Protein AF-A0A1I3SV30-F1 (afdb_monomer)

Solvent-accessible surface area (backbone atoms only — not comparable to full-atom values): 7500 Å² total; per-residue (Å²): 135,82,82,76,77,80,73,84,55,70,68,60,53,51,55,51,51,51,56,52,50,52,54,52,49,54,51,48,54,51,51,46,52,51,47,51,54,50,48,54,54,44,52,51,51,40,51,52,34,49,52,52,43,52,62,73,60,52,94,59,95,64,64,84,89,70,65,55,72,70,59,52,54,53,39,55,49,33,52,51,53,39,54,53,44,52,56,49,45,54,53,47,52,54,51,46,52,53,51,50,52,51,48,53,52,57,53,50,53,52,56,53,56,58,56,60,64,63,72,75,70,72,81,81,78,75,87,132

Secondary structure (DSSP, 8-state):
------PPPHHHHHHHHHHHHHHHHHHHHHHHHHHHHHHHHHHHHHHHHHHHHHHHH-S----GGG--HHHHHHHHHHHHHHHHHHHHHHHHHHHHHHHHHHHHHHHHHHHHHHHHHHHT--------

Sequence (128 aa):
MAMIGRFRSARRDNETDTARIDAVTLELRKALRSIEMECAGLSKRVQEASSRAACLMGNEDGIYSEREPADEALLVEAEREMMQAYRRLAALTAQQTIFARVLDTMTADLALAAQDGQSQGTPTSTGR

Structure (mmCIF, N/CA/C/O backbone):
data_AF-A0A1I3SV30-F1
#
_entry.id   AF-A0A1I3SV30-F1
#
loop_
_atom_site.group_PDB
_atom_site.id
_atom_site.type_symbol
_atom_site.label_atom_id
_atom_site.label_alt_id
_atom_site.label_comp_id
_atom_site.label_asym_id
_atom_site.label_entity_id
_atom_site.label_seq_id
_atom_site.pdbx_PDB_ins_code
_atom_site.Cartn_x
_atom_site.Cartn_y
_atom_site.Cartn_z
_atom_site.occupancy
_atom_site.B_iso_or_equiv
_atom_site.auth_seq_id
_atom_site.auth_comp_id
_atom_site.auth_asym_id
_atom_site.auth_atom_id
_atom_site.pdbx_PDB_model_num
ATOM 1 N N . MET A 1 1 ? -49.733 -4.703 34.026 1.00 42.97 1 MET A N 1
ATOM 2 C CA . MET A 1 1 ? -48.443 -5.330 34.384 1.00 42.97 1 MET A CA 1
ATOM 3 C C . MET A 1 1 ? -47.420 -4.881 33.347 1.00 42.97 1 MET A C 1
ATOM 5 O O . MET A 1 1 ? -47.363 -5.453 32.269 1.00 42.97 1 MET A O 1
ATOM 9 N N . ALA A 1 2 ? -46.738 -3.760 33.593 1.00 48.47 2 ALA A N 1
ATOM 10 C CA . ALA A 1 2 ? -45.807 -3.187 32.622 1.00 48.47 2 ALA A CA 1
ATOM 11 C C . ALA A 1 2 ? -44.494 -3.983 32.655 1.00 48.47 2 ALA A C 1
ATOM 13 O O . ALA A 1 2 ? -43.833 -4.032 33.692 1.00 48.47 2 ALA A O 1
ATOM 14 N N . MET A 1 3 ? -44.130 -4.627 31.542 1.00 53.94 3 MET A N 1
ATOM 15 C CA . MET A 1 3 ? -42.773 -5.141 31.363 1.00 53.94 3 MET A CA 1
ATOM 16 C C . MET A 1 3 ? -41.829 -3.943 31.321 1.00 53.94 3 MET A C 1
ATOM 18 O O . MET A 1 3 ? -41.727 -3.250 30.312 1.00 53.94 3 MET A O 1
ATOM 22 N N . ILE A 1 4 ? -41.139 -3.696 32.430 1.00 59.41 4 ILE A N 1
ATOM 23 C CA . ILE A 1 4 ? -39.967 -2.830 32.438 1.00 59.41 4 ILE A CA 1
ATOM 24 C C . ILE A 1 4 ? -38.902 -3.581 31.638 1.00 59.41 4 ILE A C 1
ATOM 26 O O . ILE A 1 4 ? -38.366 -4.594 32.096 1.00 59.41 4 ILE A O 1
ATOM 30 N N . GLY A 1 5 ? -38.650 -3.133 30.408 1.00 58.16 5 GLY A N 1
ATOM 31 C CA . GLY A 1 5 ? -37.546 -3.636 29.605 1.00 58.16 5 GLY A CA 1
ATOM 32 C C . GLY A 1 5 ? -36.248 -3.446 30.383 1.00 58.16 5 GLY A C 1
ATOM 33 O O . GLY A 1 5 ? -35.895 -2.328 30.751 1.00 58.16 5 GLY A O 1
ATOM 34 N N . ARG A 1 6 ? -35.547 -4.541 30.687 1.00 71.06 6 ARG A N 1
ATOM 35 C CA . ARG A 1 6 ? -34.201 -4.464 31.257 1.00 71.06 6 ARG A CA 1
ATOM 36 C C . ARG A 1 6 ? -33.270 -3.940 30.170 1.00 71.06 6 ARG A C 1
ATOM 38 O O . ARG A 1 6 ? -32.956 -4.668 29.231 1.00 71.06 6 ARG A O 1
ATOM 45 N N . PHE A 1 7 ? -32.855 -2.685 30.295 1.00 71.06 7 PHE A N 1
ATOM 46 C CA . PHE A 1 7 ? -31.800 -2.120 29.461 1.00 71.06 7 PHE A CA 1
ATOM 47 C C . PHE A 1 7 ? -30.492 -2.897 29.672 1.00 71.06 7 PHE A C 1
ATOM 49 O O . PHE A 1 7 ? -30.255 -3.470 30.743 1.00 71.06 7 PHE A O 1
ATOM 56 N N . ARG A 1 8 ? -29.662 -2.973 28.624 1.00 68.62 8 ARG A N 1
ATOM 57 C CA . ARG A 1 8 ? -28.349 -3.625 28.704 1.00 68.62 8 ARG A CA 1
ATOM 58 C C . ARG A 1 8 ? -27.454 -2.867 29.689 1.00 68.62 8 ARG A C 1
ATOM 60 O O . ARG A 1 8 ? -27.620 -1.676 29.925 1.00 68.62 8 ARG A O 1
ATOM 67 N N . SER A 1 9 ? -26.538 -3.598 30.321 1.00 80.75 9 SER A N 1
ATOM 68 C CA . SER A 1 9 ? -25.541 -3.020 31.223 1.00 80.75 9 SER A CA 1
ATOM 69 C C . SER A 1 9 ? -24.443 -2.343 30.405 1.00 80.75 9 SER A C 1
ATOM 71 O O . SER A 1 9 ? -23.880 -3.018 29.544 1.00 80.75 9 SER A O 1
ATOM 73 N N . ALA A 1 10 ? -24.048 -1.119 30.765 1.00 79.94 10 ALA A N 1
ATOM 74 C CA . ALA A 1 10 ? -22.977 -0.364 30.099 1.00 79.94 10 ALA A CA 1
ATOM 75 C C . ALA A 1 10 ? -21.686 -1.177 29.879 1.00 79.94 10 ALA A C 1
ATOM 77 O O . ALA A 1 10 ? -21.064 -1.102 28.828 1.00 79.94 10 ALA A O 1
ATOM 78 N N . ARG A 1 11 ? -21.329 -2.056 30.827 1.00 80.12 11 ARG A N 1
ATOM 79 C CA . ARG A 1 11 ? -20.196 -2.983 30.685 1.00 80.12 11 ARG A CA 1
ATOM 80 C C . ARG A 1 11 ? -20.291 -3.886 29.446 1.00 80.12 11 ARG A C 1
ATOM 82 O O . ARG A 1 11 ? -19.298 -4.074 28.761 1.00 80.12 11 ARG A O 1
ATOM 89 N N . ARG A 1 12 ? -21.467 -4.458 29.172 1.00 81.75 12 ARG A N 1
ATOM 90 C CA . ARG A 1 12 ? -21.668 -5.358 28.022 1.00 81.75 12 ARG A CA 1
ATOM 91 C C . ARG A 1 12 ? -21.691 -4.603 26.701 1.00 81.75 12 ARG A C 1
ATOM 93 O O . ARG A 1 12 ? -21.291 -5.170 25.688 1.00 81.75 12 ARG A O 1
ATOM 100 N N . ASP A 1 13 ? -22.156 -3.360 26.720 1.00 83.25 13 ASP A N 1
ATOM 101 C CA . ASP A 1 13 ? -22.105 -2.496 25.544 1.00 83.25 13 ASP A CA 1
ATOM 102 C C . ASP A 1 13 ? -20.639 -2.166 25.221 1.00 83.25 13 ASP A C 1
ATOM 104 O O . ASP A 1 13 ? -20.190 -2.474 24.121 1.00 83.25 13 ASP A O 1
ATOM 108 N N . ASN A 1 14 ? -19.846 -1.763 26.223 1.00 82.56 14 ASN A N 1
ATOM 109 C CA . ASN A 1 14 ? -18.401 -1.552 26.073 1.00 82.56 14 ASN A CA 1
ATOM 110 C C . ASN A 1 14 ? -17.657 -2.811 25.595 1.00 82.56 14 ASN A C 1
ATOM 112 O O . ASN A 1 14 ? -16.862 -2.736 24.667 1.00 82.56 14 ASN A O 1
ATOM 116 N N . GLU A 1 15 ? -17.920 -3.984 26.186 1.00 84.56 15 GLU A N 1
ATOM 117 C CA . GLU A 1 15 ? -17.311 -5.252 25.747 1.00 84.56 15 GLU A CA 1
ATOM 118 C C . GLU A 1 15 ? -17.644 -5.567 24.276 1.00 84.56 15 GLU A C 1
ATOM 120 O O . GLU A 1 15 ? -16.785 -6.030 23.524 1.00 84.56 15 GLU A O 1
ATOM 125 N N . THR A 1 16 ? -18.879 -5.290 23.847 1.00 88.44 16 THR A N 1
ATOM 126 C CA . THR A 1 16 ? -19.311 -5.512 22.460 1.00 88.44 16 THR A CA 1
ATOM 127 C C . THR A 1 16 ? -18.648 -4.524 21.501 1.00 88.44 16 THR A C 1
ATOM 129 O O . THR A 1 16 ? -18.237 -4.916 20.407 1.00 88.44 16 THR A O 1
ATOM 132 N N . ASP A 1 17 ? -18.537 -3.257 21.890 1.00 86.88 17 ASP A N 1
ATOM 133 C CA . ASP A 1 17 ? -17.953 -2.213 21.051 1.00 86.88 17 ASP A CA 1
ATOM 134 C C . ASP A 1 17 ? -16.439 -2.387 20.904 1.00 86.88 17 ASP A C 1
ATOM 136 O O . ASP A 1 17 ? -15.935 -2.332 19.780 1.00 86.88 17 ASP A O 1
ATOM 140 N N . THR A 1 18 ? -15.735 -2.754 21.979 1.00 86.88 18 THR A N 1
ATOM 141 C CA . THR A 1 18 ? -14.320 -3.150 21.909 1.00 86.88 18 THR A CA 1
ATOM 142 C C . THR A 1 18 ? -14.125 -4.322 20.949 1.00 86.88 18 THR A C 1
ATOM 144 O O . THR A 1 18 ? -13.305 -4.234 20.038 1.00 86.88 18 THR A O 1
ATOM 147 N N . ALA A 1 19 ? -14.928 -5.387 21.067 1.00 90.44 19 ALA A N 1
ATOM 148 C CA . ALA A 1 19 ? -14.804 -6.554 20.191 1.00 90.44 19 ALA A CA 1
ATOM 149 C C . ALA A 1 19 ? -15.011 -6.213 18.701 1.00 90.44 19 ALA A C 1
ATOM 151 O O . ALA A 1 19 ? -14.353 -6.782 17.828 1.00 90.44 19 ALA A O 1
ATOM 152 N N . ARG A 1 20 ? -15.913 -5.271 18.393 1.00 90.69 20 ARG A N 1
ATOM 153 C CA . ARG A 1 20 ? -16.138 -4.790 17.020 1.00 90.69 20 ARG A CA 1
ATOM 154 C C . ARG A 1 20 ? -14.954 -3.982 16.503 1.00 90.69 20 ARG A C 1
ATOM 156 O O . ARG A 1 20 ? -14.519 -4.213 15.375 1.00 90.69 20 ARG A O 1
ATOM 163 N N . ILE A 1 21 ? -14.439 -3.053 17.307 1.00 91.12 21 ILE A N 1
ATOM 164 C CA . ILE A 1 21 ? -13.305 -2.213 16.910 1.00 91.12 21 ILE A CA 1
ATOM 165 C C . ILE A 1 21 ? -12.047 -3.068 16.727 1.00 91.12 21 ILE A C 1
ATOM 167 O O . ILE A 1 21 ? -11.340 -2.890 15.734 1.00 91.12 21 ILE A O 1
ATOM 171 N N . ASP A 1 22 ? -11.804 -4.043 17.602 1.00 90.88 22 ASP 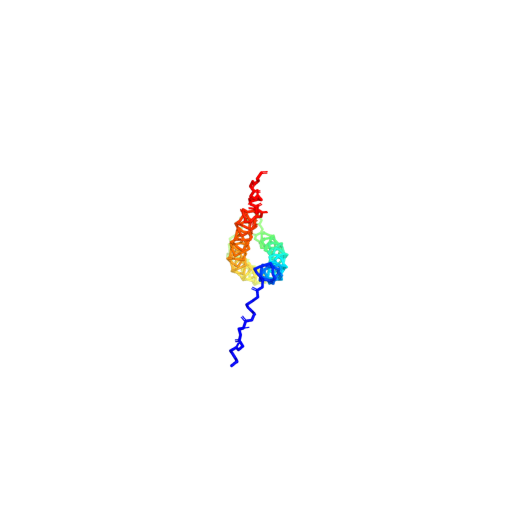A N 1
ATOM 172 C CA . ASP A 1 22 ? -10.670 -4.965 17.495 1.00 90.88 22 ASP A CA 1
ATOM 173 C C . ASP A 1 22 ? -10.704 -5.768 16.190 1.00 90.88 22 ASP A C 1
ATOM 175 O O . ASP A 1 22 ? -9.682 -5.893 15.506 1.00 90.88 22 ASP A O 1
ATOM 179 N N . ALA A 1 23 ? -11.883 -6.266 15.802 1.00 94.38 23 ALA A N 1
ATOM 180 C CA . ALA A 1 23 ? -12.053 -7.005 14.555 1.00 94.38 23 ALA A CA 1
ATOM 181 C C . ALA A 1 23 ? -11.692 -6.150 13.327 1.00 94.38 23 ALA A C 1
ATOM 183 O O . ALA A 1 23 ? -10.946 -6.597 12.455 1.00 94.38 23 ALA A O 1
ATOM 184 N N . VAL A 1 24 ? -12.162 -4.900 13.276 1.00 95.19 24 VAL A N 1
ATOM 185 C CA . VAL A 1 24 ? -11.857 -3.979 12.168 1.00 95.19 24 VAL A CA 1
ATOM 186 C C . VAL A 1 24 ? -10.380 -3.571 12.173 1.00 95.19 24 VAL A C 1
ATOM 188 O O . VAL A 1 24 ? -9.727 -3.581 11.129 1.00 95.19 24 VAL A O 1
ATOM 191 N N . THR A 1 25 ? -9.826 -3.280 13.350 1.00 94.88 25 THR A N 1
ATOM 192 C CA . THR A 1 25 ? -8.411 -2.927 13.554 1.00 94.88 25 THR A CA 1
ATOM 193 C C . THR A 1 25 ? -7.488 -4.032 13.041 1.00 94.88 25 THR A C 1
ATOM 195 O O . THR A 1 25 ? -6.474 -3.758 12.390 1.00 94.88 25 THR A O 1
ATOM 198 N N . LEU A 1 26 ? -7.833 -5.297 13.297 1.00 95.56 26 LEU A N 1
ATOM 199 C CA . LEU A 1 26 ? -7.066 -6.444 12.820 1.00 95.56 26 LEU A CA 1
ATOM 200 C C . LEU A 1 26 ? -7.030 -6.515 11.287 1.00 95.56 26 LEU A C 1
ATOM 202 O O . LEU A 1 26 ? -5.953 -6.710 10.715 1.00 95.56 26 LEU A O 1
ATOM 206 N N . GLU A 1 27 ? -8.175 -6.347 10.627 1.00 97.62 27 GLU A N 1
ATOM 207 C CA . GLU A 1 27 ? -8.261 -6.390 9.163 1.00 97.62 27 GLU A CA 1
ATOM 208 C C . GLU A 1 27 ? -7.557 -5.196 8.507 1.00 97.62 27 GLU A C 1
ATOM 210 O O . GLU A 1 27 ? -6.808 -5.383 7.547 1.00 97.62 27 GLU A O 1
ATOM 215 N N . LEU A 1 28 ? -7.671 -3.992 9.078 1.00 97.19 28 LEU A N 1
ATOM 216 C CA . LEU A 1 28 ? -6.919 -2.819 8.616 1.00 97.19 28 LEU A CA 1
ATOM 217 C C . LEU A 1 28 ? -5.406 -3.045 8.694 1.00 97.19 28 LEU A C 1
ATOM 219 O O . LEU A 1 28 ? -4.684 -2.767 7.738 1.00 97.19 28 LEU A O 1
ATOM 223 N N . ARG A 1 29 ? -4.912 -3.620 9.797 1.00 97.06 29 ARG A N 1
ATOM 224 C CA . ARG A 1 29 ? -3.486 -3.957 9.944 1.00 97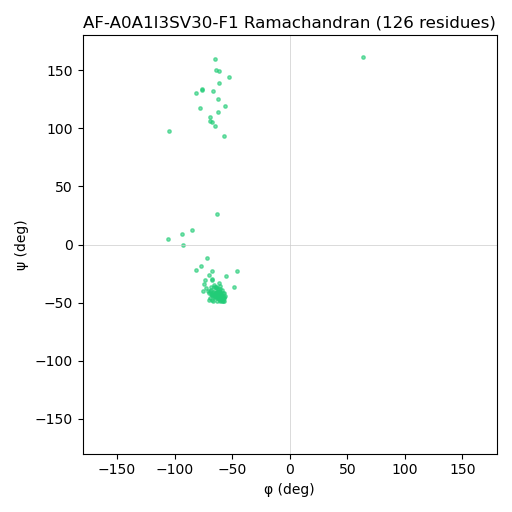.06 29 ARG A CA 1
ATOM 225 C C . ARG A 1 29 ? -3.027 -5.008 8.934 1.00 97.06 29 ARG A C 1
ATOM 227 O O . ARG A 1 29 ? -1.896 -4.936 8.456 1.00 97.06 29 ARG A O 1
ATOM 234 N N . LYS A 1 30 ? -3.867 -5.996 8.606 1.00 98.12 30 LYS A N 1
ATOM 235 C CA . LYS A 1 30 ? -3.562 -6.975 7.547 1.00 98.12 30 LYS A CA 1
ATOM 236 C C . LYS A 1 30 ? -3.493 -6.302 6.177 1.00 98.12 30 LYS A C 1
ATOM 238 O O . LYS A 1 30 ? -2.541 -6.552 5.442 1.00 98.12 30 LYS A O 1
ATOM 243 N N . ALA A 1 31 ? -4.454 -5.436 5.862 1.00 98.00 31 ALA A N 1
ATOM 244 C CA . ALA A 1 31 ? -4.484 -4.696 4.606 1.00 98.00 31 ALA A CA 1
ATOM 245 C C . ALA A 1 31 ? -3.261 -3.775 4.455 1.00 98.00 31 ALA A C 1
ATOM 247 O O . ALA A 1 31 ? -2.620 -3.792 3.408 1.00 98.00 31 ALA A O 1
ATOM 248 N N . LEU A 1 32 ? -2.875 -3.054 5.514 1.00 98.19 32 LEU A N 1
ATOM 249 C CA . LEU A 1 32 ? -1.664 -2.224 5.538 1.00 98.19 32 LEU A CA 1
ATOM 250 C C . LEU A 1 32 ? -0.399 -3.041 5.243 1.00 98.19 32 LEU A C 1
ATOM 252 O O . LEU A 1 32 ? 0.354 -2.678 4.344 1.00 98.19 32 LEU A O 1
ATOM 256 N N . ARG A 1 33 ? -0.212 -4.192 5.903 1.00 98.12 33 ARG A N 1
ATOM 257 C CA . ARG A 1 33 ? 0.918 -5.092 5.603 1.00 98.12 33 ARG A CA 1
ATOM 258 C C . ARG A 1 33 ? 0.898 -5.598 4.161 1.00 98.12 33 ARG A C 1
ATOM 260 O O . ARG A 1 33 ? 1.946 -5.728 3.537 1.00 98.12 33 ARG A O 1
ATOM 267 N N . SER A 1 34 ? -0.283 -5.899 3.622 1.00 98.12 34 SER A N 1
ATOM 268 C CA . SER A 1 34 ? -0.417 -6.311 2.222 1.00 98.12 34 SER A CA 1
ATOM 269 C C . SER A 1 34 ? 0.015 -5.202 1.262 1.00 98.12 34 SER A C 1
ATOM 271 O O . SER A 1 34 ? 0.724 -5.482 0.297 1.00 98.12 34 SER A O 1
ATOM 273 N N . ILE A 1 35 ? -0.377 -3.955 1.538 1.00 98.12 35 ILE A N 1
ATOM 274 C CA . ILE A 1 35 ? 0.036 -2.783 0.757 1.00 98.12 35 ILE A CA 1
ATOM 275 C C . ILE A 1 35 ? 1.554 -2.599 0.832 1.0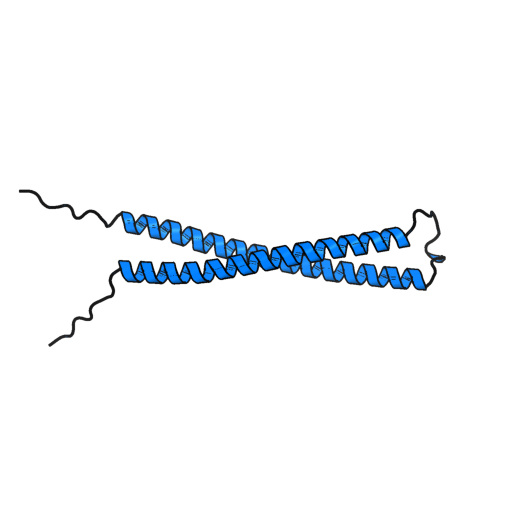0 98.12 35 ILE A C 1
ATOM 277 O O . ILE A 1 35 ? 2.191 -2.406 -0.198 1.00 98.12 35 ILE A O 1
ATOM 281 N N . GLU A 1 36 ? 2.152 -2.713 2.019 1.00 97.44 36 GLU A N 1
ATOM 282 C CA . GLU A 1 36 ? 3.6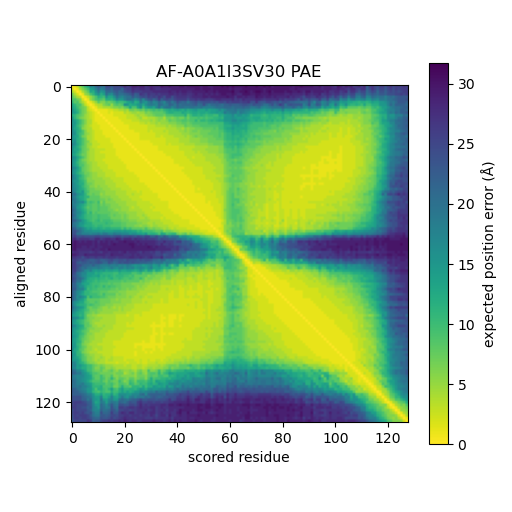05 -2.600 2.208 1.00 97.44 36 GLU A CA 1
ATOM 283 C C . GLU A 1 36 ? 4.378 -3.638 1.386 1.00 97.44 36 GLU A C 1
ATOM 285 O O . GLU A 1 36 ? 5.331 -3.287 0.686 1.00 97.44 36 GLU A O 1
ATOM 290 N N . MET A 1 37 ? 3.946 -4.903 1.416 1.00 97.81 37 MET A N 1
ATOM 291 C CA . MET A 1 37 ? 4.556 -5.964 0.609 1.00 97.81 37 MET A CA 1
ATOM 292 C C . MET A 1 37 ? 4.427 -5.685 -0.891 1.00 97.81 37 MET A C 1
ATOM 294 O O . MET A 1 37 ? 5.387 -5.875 -1.643 1.00 97.81 37 MET A O 1
ATOM 298 N N . GLU A 1 38 ? 3.260 -5.214 -1.335 1.00 97.25 38 GLU A N 1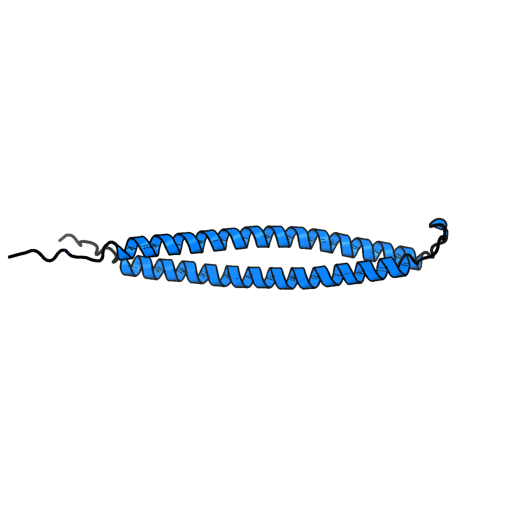
ATOM 299 C CA . GLU A 1 38 ? 3.036 -4.872 -2.737 1.00 97.25 38 GLU A CA 1
ATOM 300 C C . GLU A 1 38 ? 3.923 -3.691 -3.168 1.00 97.25 38 GLU A C 1
ATOM 302 O O . GLU A 1 38 ? 4.602 -3.779 -4.192 1.00 97.25 38 GLU A O 1
ATOM 307 N N . CYS A 1 39 ? 4.007 -2.630 -2.359 1.00 97.12 39 CYS A N 1
ATOM 308 C CA . CYS A 1 39 ? 4.893 -1.489 -2.593 1.00 97.12 39 CYS A CA 1
ATOM 309 C C . CYS A 1 39 ? 6.362 -1.911 -2.687 1.00 97.12 39 CYS A C 1
ATOM 311 O O . CYS A 1 39 ? 7.061 -1.482 -3.609 1.00 97.12 39 CYS A O 1
ATOM 313 N N . ALA A 1 40 ? 6.832 -2.772 -1.781 1.00 96.06 40 ALA A N 1
ATOM 314 C CA . ALA A 1 40 ? 8.202 -3.282 -1.801 1.00 96.06 40 ALA A CA 1
ATOM 315 C C . ALA A 1 40 ? 8.489 -4.069 -3.092 1.00 96.06 40 ALA A C 1
ATOM 317 O O . ALA A 1 40 ? 9.498 -3.833 -3.762 1.00 96.06 40 ALA A O 1
ATOM 318 N N . GLY 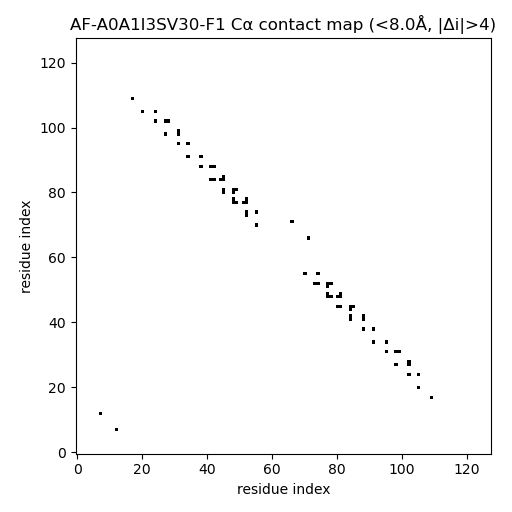A 1 41 ? 7.567 -4.952 -3.490 1.00 95.62 41 GLY A N 1
ATOM 319 C CA . GLY A 1 41 ? 7.677 -5.720 -4.730 1.00 95.62 41 GLY A CA 1
ATOM 320 C C . GLY A 1 41 ? 7.654 -4.844 -5.987 1.00 95.62 41 GLY A C 1
ATOM 321 O O . GLY A 1 41 ? 8.456 -5.047 -6.899 1.00 95.62 41 GLY A O 1
ATOM 322 N N . LEU A 1 42 ? 6.772 -3.840 -6.044 1.00 95.38 42 LEU A N 1
ATOM 323 C CA . LEU A 1 42 ? 6.732 -2.884 -7.153 1.00 95.38 42 LEU A CA 1
ATOM 324 C C . LEU A 1 42 ? 7.996 -2.032 -7.231 1.00 95.38 42 LEU A C 1
ATOM 326 O O . LEU A 1 42 ? 8.538 -1.873 -8.321 1.00 95.38 42 LEU A O 1
ATOM 330 N N . SER A 1 43 ? 8.487 -1.531 -6.099 1.00 94.75 43 SER A N 1
ATOM 331 C CA . SER A 1 43 ? 9.693 -0.698 -6.048 1.00 94.75 43 SER A CA 1
ATOM 332 C C . SER A 1 43 ? 10.909 -1.453 -6.582 1.00 94.75 43 SER A C 1
ATOM 334 O O . SER A 1 43 ? 11.672 -0.911 -7.380 1.00 94.75 43 SER A O 1
ATOM 336 N N . LYS A 1 44 ? 11.036 -2.739 -6.231 1.00 94.19 44 LYS A N 1
ATOM 337 C CA . LYS A 1 44 ? 12.086 -3.606 -6.774 1.00 94.19 44 LYS A CA 1
ATOM 338 C C . LYS A 1 44 ? 11.977 -3.762 -8.295 1.00 94.19 44 LYS A C 1
ATOM 340 O O . LYS A 1 44 ? 12.973 -3.599 -8.990 1.00 94.19 44 LYS A O 1
ATOM 345 N N . ARG A 1 45 ? 10.776 -4.012 -8.829 1.00 90.31 45 ARG A N 1
ATOM 346 C CA . ARG A 1 45 ? 10.568 -4.138 -10.286 1.00 90.31 45 ARG A CA 1
ATOM 347 C C . ARG A 1 45 ? 10.854 -2.841 -11.041 1.00 90.31 45 ARG A C 1
ATOM 349 O O . ARG A 1 45 ? 11.420 -2.895 -12.126 1.00 90.31 45 ARG A O 1
ATOM 356 N N . VAL A 1 46 ? 10.510 -1.686 -10.465 1.00 93.81 46 VAL A N 1
ATOM 357 C CA . VAL A 1 46 ? 10.872 -0.371 -11.027 1.00 93.81 46 VAL A CA 1
ATOM 358 C C . VAL A 1 46 ? 12.385 -0.211 -11.083 1.00 93.81 46 VAL A C 1
ATOM 360 O O . VAL A 1 46 ? 12.912 0.232 -12.098 1.00 93.81 46 VAL A O 1
ATOM 363 N N . GLN A 1 47 ? 13.090 -0.594 -10.018 1.00 92.69 47 GLN A N 1
ATOM 364 C CA . GLN A 1 47 ? 14.547 -0.541 -9.988 1.00 92.69 47 GLN A CA 1
ATOM 365 C C . GLN A 1 47 ? 15.165 -1.464 -11.046 1.00 92.69 47 GLN A C 1
ATOM 367 O O . GLN A 1 47 ? 16.053 -1.036 -11.774 1.00 92.69 47 GLN A O 1
ATOM 372 N N . GLU A 1 48 ? 14.662 -2.692 -11.186 1.00 90.00 48 GLU A N 1
ATOM 373 C CA . GLU A 1 48 ? 15.112 -3.638 -12.213 1.00 90.00 48 GLU A CA 1
ATOM 374 C C . GLU A 1 48 ? 14.856 -3.116 -13.636 1.00 90.00 48 GLU A C 1
ATOM 376 O O . GLU A 1 48 ? 15.749 -3.190 -14.479 1.00 90.00 48 GLU A O 1
ATOM 381 N N . ALA A 1 49 ? 13.671 -2.558 -13.909 1.00 88.12 49 ALA A N 1
ATOM 382 C CA . ALA A 1 49 ? 13.343 -1.955 -15.203 1.00 88.12 49 ALA A CA 1
ATOM 383 C C . ALA A 1 49 ? 14.229 -0.737 -15.508 1.00 88.12 49 ALA A C 1
ATOM 385 O O . ALA A 1 49 ? 14.754 -0.624 -16.613 1.00 88.12 49 ALA A O 1
ATOM 386 N N . SER A 1 50 ? 14.479 0.109 -14.505 1.00 88.88 50 SER A N 1
ATOM 387 C CA . SER A 1 50 ? 15.393 1.251 -14.605 1.00 88.88 50 SER A CA 1
ATOM 388 C C . SER A 1 50 ? 16.824 0.809 -14.920 1.00 88.88 50 SER A C 1
ATOM 390 O O . SER A 1 50 ? 17.461 1.354 -15.816 1.00 88.88 50 SER A O 1
ATOM 392 N N . SER A 1 51 ? 17.324 -0.233 -14.245 1.00 88.69 51 SER A N 1
ATOM 393 C CA . SER A 1 51 ? 18.646 -0.796 -14.535 1.00 88.69 51 SER A CA 1
ATOM 394 C C . SER A 1 51 ? 18.731 -1.373 -15.948 1.00 88.69 51 SER A C 1
ATOM 396 O O . SER A 1 51 ? 19.725 -1.133 -16.628 1.00 88.69 51 SER A O 1
ATOM 398 N N . ARG A 1 52 ? 17.693 -2.080 -16.424 1.00 84.75 52 ARG A N 1
ATOM 399 C CA . ARG A 1 52 ? 17.640 -2.566 -17.815 1.00 84.75 52 ARG A CA 1
ATOM 400 C C . ARG A 1 52 ? 17.681 -1.413 -18.814 1.00 84.75 52 ARG A C 1
ATOM 402 O O . ARG A 1 52 ? 18.478 -1.461 -19.744 1.00 84.75 52 ARG A O 1
ATOM 409 N N . ALA A 1 53 ? 16.870 -0.378 -18.602 1.00 85.00 53 ALA A N 1
ATOM 410 C CA . ALA A 1 53 ? 16.844 0.797 -19.467 1.00 85.00 53 ALA A CA 1
ATOM 411 C C . ALA A 1 53 ? 18.198 1.527 -19.480 1.00 85.00 53 ALA A C 1
ATOM 413 O O . ALA A 1 53 ? 18.694 1.874 -20.545 1.00 85.00 53 ALA A O 1
ATOM 414 N N . ALA A 1 54 ? 18.846 1.686 -18.323 1.00 85.12 54 ALA A N 1
ATOM 415 C CA . ALA A 1 54 ? 20.176 2.285 -18.229 1.00 85.12 54 ALA A CA 1
ATOM 416 C C . ALA A 1 54 ? 21.246 1.468 -18.975 1.00 85.12 54 ALA A C 1
ATOM 418 O O . ALA A 1 54 ? 22.081 2.043 -19.668 1.00 85.12 54 ALA A O 1
ATOM 419 N N . CYS A 1 55 ? 21.206 0.133 -18.882 1.00 81.94 55 CYS A N 1
ATOM 420 C CA . CYS A 1 55 ? 22.098 -0.735 -19.652 1.00 81.94 55 CYS A CA 1
ATOM 421 C C . CYS A 1 55 ? 21.869 -0.606 -21.163 1.00 81.94 55 CYS A C 1
ATOM 423 O O . CYS A 1 55 ? 22.841 -0.525 -21.906 1.00 81.94 55 CYS A O 1
ATOM 425 N N . LEU A 1 56 ? 20.607 -0.557 -21.603 1.00 77.38 56 LEU A N 1
ATOM 426 C CA . LEU A 1 56 ? 20.243 -0.371 -23.012 1.00 77.38 56 LEU A CA 1
ATOM 427 C C . LEU A 1 56 ? 20.610 1.023 -23.529 1.00 77.38 56 LEU A C 1
ATOM 429 O O . LEU A 1 56 ? 20.901 1.189 -24.709 1.00 77.38 56 LEU A O 1
ATOM 433 N N . MET A 1 57 ? 20.606 2.043 -22.670 1.00 71.50 57 MET A N 1
ATOM 434 C CA . MET A 1 57 ? 21.038 3.383 -23.061 1.00 71.50 57 MET A CA 1
ATOM 435 C C . MET A 1 57 ? 22.545 3.485 -23.298 1.00 71.50 57 MET A C 1
ATOM 437 O O . MET A 1 57 ? 22.925 4.296 -24.135 1.00 71.50 57 MET A O 1
ATOM 441 N N . GLY A 1 58 ? 23.363 2.638 -22.660 1.00 65.50 58 GLY A N 1
ATOM 442 C CA . GLY A 1 58 ? 24.820 2.645 -22.815 1.00 65.50 58 GLY A CA 1
ATOM 443 C C . GLY A 1 58 ? 25.475 3.944 -22.317 1.00 65.50 58 GLY A C 1
ATOM 444 O O . GLY A 1 58 ? 24.835 4.975 -22.153 1.00 65.50 58 GLY A O 1
ATOM 445 N N . ASN A 1 59 ? 26.783 3.909 -22.065 1.00 55.94 59 ASN A N 1
ATOM 446 C CA . ASN A 1 59 ? 27.591 5.110 -21.790 1.00 55.94 59 ASN A CA 1
ATOM 447 C C . ASN A 1 59 ? 28.084 5.783 -23.087 1.00 55.94 59 ASN A C 1
ATOM 449 O O . ASN A 1 59 ? 29.015 6.584 -23.050 1.00 55.94 59 ASN A O 1
ATOM 453 N N . GLU A 1 60 ? 27.549 5.391 -24.242 1.00 52.78 60 GLU A N 1
ATOM 454 C CA . GLU A 1 60 ? 28.046 5.861 -25.527 1.00 52.78 60 GLU A CA 1
ATOM 455 C C . GLU A 1 60 ? 27.466 7.236 -25.850 1.00 52.78 60 GLU A C 1
ATOM 457 O O . GLU A 1 60 ? 26.252 7.431 -25.843 1.00 52.78 60 GLU A O 1
ATOM 462 N N . ASP A 1 61 ? 28.350 8.160 -26.231 1.00 55.97 61 ASP A N 1
ATOM 463 C CA . ASP A 1 61 ? 28.055 9.443 -26.888 1.00 55.97 61 ASP A CA 1
ATOM 464 C C . ASP A 1 61 ? 27.399 9.254 -28.285 1.00 55.97 61 ASP A C 1
ATOM 466 O O . ASP A 1 61 ? 27.553 10.075 -29.192 1.00 55.97 61 ASP A O 1
ATOM 470 N N . GLY A 1 62 ? 26.709 8.129 -28.492 1.00 55.56 62 GLY A N 1
ATOM 471 C CA . GLY A 1 62 ? 26.085 7.710 -29.733 1.00 55.56 62 GLY A CA 1
ATOM 472 C C . GLY A 1 62 ? 24.796 8.477 -29.993 1.00 55.56 62 GLY A C 1
ATOM 473 O O . GLY A 1 62 ? 23.934 8.642 -29.128 1.00 55.56 62 GLY A O 1
ATOM 474 N N . ILE A 1 63 ? 24.663 8.961 -31.223 1.00 53.91 63 ILE A N 1
ATOM 475 C CA . ILE A 1 63 ? 23.505 9.711 -31.698 1.00 53.91 63 ILE A CA 1
ATOM 476 C C . ILE A 1 63 ? 22.274 8.793 -31.619 1.00 53.91 63 ILE A C 1
ATOM 478 O O . ILE A 1 63 ? 22.260 7.728 -32.229 1.00 53.91 63 ILE A O 1
ATOM 482 N N . TYR A 1 64 ? 21.215 9.231 -30.923 1.00 57.66 64 TYR A N 1
ATOM 483 C CA . TYR A 1 64 ? 19.927 8.522 -30.772 1.00 57.66 64 TYR A CA 1
ATOM 484 C C . TYR A 1 64 ? 19.350 7.938 -32.083 1.00 57.66 64 TYR A C 1
ATOM 486 O O . TYR A 1 64 ? 18.557 7.004 -32.035 1.00 57.66 64 TYR A O 1
ATOM 494 N N . SER A 1 65 ? 19.749 8.467 -33.244 1.00 57.91 65 SER A N 1
ATOM 495 C CA . SER A 1 65 ? 19.332 8.020 -34.579 1.00 57.91 65 SER A CA 1
ATOM 496 C C . SER A 1 65 ? 19.905 6.671 -35.040 1.00 57.91 65 SER A C 1
ATOM 498 O O . SER A 1 65 ? 19.434 6.165 -36.054 1.00 57.91 65 SER A O 1
ATOM 500 N N . GLU A 1 66 ? 20.900 6.093 -34.357 1.00 60.81 66 GLU A N 1
ATOM 501 C CA . GLU A 1 66 ? 21.554 4.833 -34.776 1.00 60.81 66 GLU A CA 1
ATOM 502 C C . GLU A 1 66 ? 21.152 3.607 -33.935 1.00 60.81 66 GLU A C 1
ATOM 504 O O . GLU A 1 66 ? 21.682 2.516 -34.135 1.00 60.81 66 GLU A O 1
ATOM 509 N N . ARG A 1 67 ? 20.205 3.759 -33.000 1.00 68.88 67 ARG A N 1
ATOM 510 C CA . ARG A 1 67 ? 19.784 2.681 -32.091 1.00 68.88 67 ARG A CA 1
ATOM 511 C C . ARG A 1 67 ? 19.081 1.556 -32.868 1.00 68.88 67 ARG A C 1
ATOM 513 O O . ARG A 1 67 ? 18.185 1.827 -33.672 1.00 68.88 67 ARG A 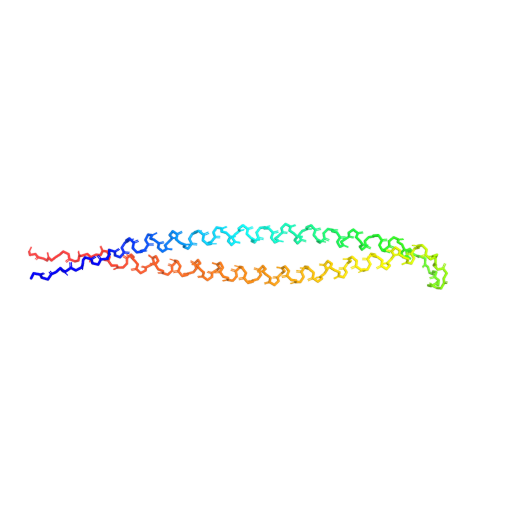O 1
ATOM 520 N N . GLU A 1 68 ? 19.460 0.293 -32.635 1.00 74.62 68 GLU A N 1
ATOM 521 C CA . GLU A 1 68 ? 18.790 -0.833 -33.298 1.00 74.62 68 GLU A CA 1
ATOM 522 C C . GLU A 1 68 ? 17.298 -0.885 -32.905 1.00 74.62 68 GLU A C 1
ATOM 524 O O . GLU A 1 68 ? 16.961 -0.724 -31.728 1.00 74.62 68 GLU A O 1
ATOM 529 N N . PRO A 1 69 ? 16.377 -1.175 -33.848 1.00 77.88 69 PRO A N 1
ATOM 530 C CA . PRO A 1 69 ? 14.940 -1.245 -33.566 1.00 77.88 69 PRO A CA 1
ATOM 531 C C . PRO A 1 69 ? 14.552 -2.211 -32.434 1.00 77.88 69 PRO A C 1
ATOM 533 O O . PRO A 1 69 ? 13.517 -2.028 -31.792 1.00 77.88 69 PRO A O 1
ATOM 536 N N . ALA A 1 70 ? 15.360 -3.249 -32.193 1.00 76.81 70 ALA A N 1
ATOM 537 C CA . ALA A 1 70 ? 15.150 -4.199 -31.104 1.00 76.81 70 ALA A CA 1
ATOM 538 C C . ALA A 1 70 ? 15.386 -3.563 -29.722 1.00 76.81 70 ALA A C 1
ATOM 540 O O . ALA A 1 70 ? 14.602 -3.801 -28.802 1.00 76.81 70 ALA A O 1
ATOM 541 N N . ASP A 1 71 ? 16.403 -2.712 -29.591 1.00 78.94 71 ASP A N 1
ATOM 542 C CA . ASP A 1 71 ? 16.724 -2.022 -28.339 1.00 78.94 71 ASP A CA 1
ATOM 543 C C . ASP A 1 71 ? 15.707 -0.922 -28.029 1.00 78.94 71 ASP A C 1
ATOM 545 O O . ASP A 1 71 ? 15.292 -0.764 -26.880 1.00 78.94 71 ASP A O 1
ATOM 549 N N . GLU A 1 72 ? 15.235 -0.213 -29.058 1.00 83.00 72 GLU A N 1
ATOM 550 C CA . GLU A 1 72 ? 14.150 0.767 -28.930 1.00 83.00 72 GLU A CA 1
ATOM 551 C C . GLU A 1 72 ? 12.863 0.110 -28.403 1.00 83.00 72 GLU A C 1
ATOM 553 O O . GLU A 1 72 ? 12.230 0.611 -27.474 1.00 83.00 72 GLU A O 1
ATOM 558 N N . ALA A 1 73 ? 12.494 -1.062 -28.932 1.00 85.31 73 ALA A N 1
ATOM 559 C CA . ALA A 1 73 ? 11.317 -1.794 -28.466 1.00 85.31 73 ALA A CA 1
ATOM 560 C C . ALA A 1 73 ? 11.436 -2.228 -26.992 1.00 85.31 73 ALA A C 1
ATOM 562 O O . ALA A 1 73 ? 10.454 -2.167 -26.246 1.00 85.31 73 ALA A O 1
ATOM 563 N N . LEU A 1 74 ? 12.632 -2.638 -26.555 1.00 84.69 74 LEU A N 1
ATOM 564 C CA . LEU A 1 74 ? 12.897 -2.999 -25.160 1.00 84.69 74 LEU A CA 1
ATOM 565 C C . LEU A 1 74 ? 12.837 -1.784 -24.223 1.00 84.69 74 LEU A C 1
ATOM 567 O O . LEU A 1 74 ? 12.338 -1.908 -23.102 1.00 84.69 74 LEU A O 1
ATOM 571 N N . LEU A 1 75 ? 13.302 -0.616 -24.674 1.00 85.19 75 LEU A N 1
ATOM 572 C CA . LEU A 1 75 ? 13.215 0.636 -23.919 1.00 85.19 75 LEU A CA 1
ATOM 573 C C . LEU A 1 75 ? 11.772 1.099 -23.748 1.00 85.19 75 LEU A C 1
ATOM 575 O O . LEU A 1 75 ? 11.353 1.364 -22.623 1.00 85.19 75 LEU A O 1
ATOM 579 N N . VAL A 1 76 ? 10.992 1.116 -24.831 1.00 88.50 76 VAL A N 1
ATOM 580 C CA . VAL A 1 76 ? 9.570 1.482 -24.784 1.00 88.50 76 VAL A CA 1
ATOM 581 C C . VAL A 1 76 ? 8.802 0.576 -23.820 1.00 88.50 76 VAL A C 1
ATOM 583 O O . VAL A 1 76 ? 7.972 1.053 -23.041 1.00 88.50 76 VAL A O 1
ATOM 586 N N . GLU A 1 77 ? 9.083 -0.730 -23.825 1.00 88.56 77 GLU A N 1
ATOM 587 C CA . GLU A 1 77 ? 8.445 -1.651 -22.885 1.00 88.56 77 GLU A CA 1
ATOM 588 C C . GLU A 1 77 ? 8.883 -1.384 -21.438 1.00 88.56 77 GLU A C 1
ATOM 590 O O . GLU A 1 77 ? 8.032 -1.319 -20.549 1.00 88.56 77 GLU A O 1
ATOM 595 N N . ALA A 1 78 ? 10.176 -1.146 -21.191 1.00 87.31 78 ALA A N 1
ATOM 596 C CA . ALA A 1 78 ? 10.675 -0.805 -19.859 1.00 87.31 78 ALA A CA 1
ATOM 597 C C . ALA A 1 78 ? 10.043 0.493 -19.321 1.00 87.31 78 ALA A C 1
ATOM 599 O O . ALA A 1 78 ? 9.586 0.530 -18.176 1.00 87.31 78 ALA A O 1
ATOM 600 N N . GLU A 1 79 ? 9.934 1.536 -20.145 1.00 90.00 79 GLU A N 1
ATOM 601 C CA . GLU A 1 79 ? 9.261 2.788 -19.782 1.00 90.00 79 GLU A CA 1
ATOM 602 C C . GLU A 1 79 ? 7.779 2.566 -19.468 1.00 90.00 79 GLU A C 1
ATOM 604 O O . GLU A 1 79 ? 7.252 3.086 -18.476 1.00 90.00 79 GLU A O 1
ATOM 609 N N . ARG A 1 80 ? 7.094 1.752 -20.278 1.00 91.19 80 ARG A N 1
ATOM 610 C CA . ARG A 1 80 ? 5.686 1.402 -20.068 1.00 91.19 80 ARG A CA 1
ATOM 611 C C . ARG A 1 80 ? 5.482 0.678 -18.738 1.00 91.19 80 ARG A C 1
ATOM 613 O O . ARG A 1 80 ? 4.563 1.035 -17.991 1.00 91.19 80 ARG A O 1
ATOM 620 N N . GLU A 1 81 ? 6.327 -0.304 -18.427 1.00 89.12 81 GLU A N 1
ATOM 621 C CA . GLU A 1 81 ? 6.318 -1.028 -17.151 1.00 89.12 81 GLU A CA 1
ATOM 622 C C . GLU A 1 81 ? 6.555 -0.078 -15.968 1.00 89.12 81 GLU A C 1
ATOM 624 O O . GLU A 1 81 ? 5.800 -0.104 -14.989 1.00 89.12 81 GLU A O 1
ATOM 629 N N . MET A 1 82 ? 7.547 0.812 -16.072 1.00 91.81 82 MET A N 1
ATOM 630 C CA . MET A 1 82 ? 7.860 1.802 -15.037 1.00 91.81 82 MET A CA 1
ATOM 631 C C . MET A 1 82 ? 6.687 2.753 -14.794 1.00 91.81 82 MET A C 1
ATOM 633 O O . MET A 1 82 ? 6.287 2.967 -13.649 1.00 91.81 82 MET A O 1
ATOM 637 N N . MET A 1 83 ? 6.064 3.274 -15.853 1.00 93.38 83 MET A N 1
ATOM 638 C CA . MET A 1 83 ? 4.921 4.183 -15.739 1.00 93.38 83 MET A CA 1
ATOM 639 C C . MET A 1 83 ? 3.705 3.527 -15.080 1.00 93.38 83 MET A C 1
ATOM 641 O O . MET A 1 83 ? 3.035 4.148 -14.248 1.00 93.38 83 MET A O 1
ATOM 645 N N . GLN A 1 84 ? 3.411 2.269 -15.415 1.00 92.94 84 GLN A N 1
ATOM 646 C CA . GLN A 1 84 ? 2.341 1.519 -14.753 1.00 92.94 84 GLN A CA 1
ATOM 647 C C . GLN A 1 84 ? 2.657 1.287 -13.275 1.00 92.94 84 GLN A C 1
ATOM 649 O O . GLN A 1 84 ? 1.791 1.486 -12.416 1.00 92.94 84 GLN A O 1
ATOM 654 N N . ALA A 1 85 ? 3.903 0.930 -12.968 1.00 93.56 85 ALA A N 1
ATOM 655 C CA . ALA A 1 85 ? 4.341 0.705 -11.604 1.00 93.56 85 ALA A CA 1
ATOM 656 C C . ALA A 1 85 ? 4.280 1.984 -10.752 1.00 93.56 85 ALA A C 1
ATOM 658 O O . ALA A 1 85 ? 3.757 1.939 -9.639 1.00 93.56 85 ALA A O 1
ATOM 659 N N . TYR A 1 86 ? 4.702 3.138 -11.278 1.00 95.12 86 TYR A N 1
ATOM 660 C CA . TYR A 1 86 ? 4.590 4.422 -10.576 1.00 95.12 86 TYR A CA 1
ATOM 661 C C . TYR A 1 86 ? 3.140 4.813 -10.291 1.00 95.12 86 TYR A C 1
ATOM 663 O O . TYR A 1 86 ? 2.821 5.228 -9.176 1.00 95.12 86 TYR A O 1
ATOM 671 N N . ARG A 1 87 ? 2.233 4.633 -11.261 1.00 96.19 87 ARG A N 1
ATOM 672 C CA . ARG A 1 87 ? 0.796 4.885 -11.051 1.00 96.19 87 ARG A CA 1
ATOM 673 C C . ARG A 1 87 ? 0.229 3.997 -9.949 1.00 96.19 87 ARG A C 1
ATOM 675 O O . ARG A 1 87 ? -0.533 4.467 -9.105 1.00 96.19 87 ARG A O 1
ATOM 682 N N . ARG A 1 88 ? 0.612 2.719 -9.938 1.00 96.56 88 ARG A N 1
ATOM 683 C CA . ARG A 1 88 ? 0.174 1.780 -8.905 1.00 96.56 88 ARG A CA 1
ATOM 684 C C . ARG A 1 88 ? 0.752 2.134 -7.537 1.00 96.56 88 ARG A C 1
ATOM 686 O O . ARG A 1 88 ? -0.008 2.141 -6.575 1.00 96.56 88 ARG A O 1
ATOM 693 N N . LEU A 1 89 ? 2.035 2.488 -7.451 1.00 97.12 89 LEU A N 1
ATOM 694 C CA . LEU A 1 89 ? 2.663 2.956 -6.211 1.00 97.12 89 LEU A CA 1
ATOM 695 C C . LEU A 1 89 ? 1.940 4.184 -5.649 1.00 97.12 89 LEU A C 1
ATOM 697 O O . LEU A 1 89 ? 1.593 4.192 -4.474 1.00 97.12 89 LEU A O 1
ATOM 701 N N . ALA A 1 90 ? 1.619 5.177 -6.483 1.00 96.88 90 ALA A N 1
ATOM 702 C CA . ALA A 1 90 ? 0.867 6.353 -6.045 1.00 96.88 90 ALA A CA 1
ATOM 703 C C . ALA A 1 90 ? -0.516 5.986 -5.473 1.00 96.88 90 ALA A C 1
ATOM 705 O O . ALA A 1 90 ? -0.912 6.491 -4.421 1.00 96.88 90 ALA A O 1
ATOM 706 N N . ALA A 1 91 ? -1.233 5.067 -6.129 1.00 97.88 91 ALA A N 1
ATOM 707 C CA . ALA A 1 91 ? -2.521 4.580 -5.641 1.00 97.88 91 ALA A CA 1
ATOM 708 C C . ALA A 1 91 ? -2.392 3.822 -4.307 1.00 97.88 91 ALA A C 1
ATOM 710 O O . ALA A 1 91 ? -3.203 4.029 -3.404 1.00 97.88 91 ALA A O 1
ATOM 711 N N . LEU A 1 92 ? -1.370 2.975 -4.162 1.00 97.88 92 LEU A N 1
ATOM 712 C CA . LEU A 1 92 ? -1.100 2.229 -2.931 1.00 97.88 92 LEU A CA 1
ATOM 713 C C . LEU A 1 92 ? -0.730 3.156 -1.768 1.00 97.88 92 LEU A C 1
ATOM 715 O O . LEU A 1 92 ? -1.265 2.992 -0.676 1.00 97.88 92 LEU A O 1
ATOM 719 N N . THR A 1 93 ? 0.095 4.178 -2.000 1.00 96.75 93 THR A N 1
ATOM 720 C CA . THR A 1 93 ? 0.439 5.190 -0.986 1.00 96.75 93 THR A CA 1
ATOM 721 C C . THR A 1 93 ? -0.793 5.964 -0.513 1.00 96.75 93 THR A C 1
ATOM 723 O O . THR A 1 93 ? -0.956 6.222 0.684 1.00 96.75 93 THR A O 1
ATOM 726 N N . ALA A 1 94 ? -1.703 6.304 -1.431 1.00 97.62 94 ALA A N 1
ATOM 727 C CA . ALA A 1 94 ? -2.965 6.944 -1.073 1.00 97.62 94 ALA A CA 1
ATOM 728 C C . ALA A 1 94 ? -3.842 6.020 -0.207 1.00 97.62 94 ALA A C 1
ATOM 730 O O . ALA A 1 94 ? -4.365 6.453 0.820 1.00 97.62 94 ALA A O 1
ATOM 731 N N . GLN A 1 95 ? -3.953 4.736 -0.568 1.00 97.81 95 GLN A N 1
ATOM 732 C CA . GLN A 1 95 ? -4.675 3.743 0.237 1.00 97.81 95 GLN A CA 1
ATOM 733 C C . GLN A 1 95 ? -4.046 3.557 1.621 1.00 97.81 95 GLN A C 1
ATOM 735 O O . GLN A 1 95 ? -4.763 3.580 2.620 1.00 97.81 95 GLN A O 1
ATOM 740 N N . GLN A 1 96 ? -2.717 3.441 1.693 1.00 97.69 96 GLN A N 1
ATOM 741 C CA . GLN A 1 96 ? -1.977 3.310 2.948 1.00 97.69 96 GLN A CA 1
ATOM 742 C C . GLN A 1 96 ? -2.269 4.487 3.881 1.00 97.69 96 GLN A C 1
ATOM 744 O O . GLN A 1 96 ? -2.572 4.283 5.053 1.00 97.69 96 GLN A O 1
ATOM 749 N N . THR A 1 97 ? -2.248 5.710 3.344 1.00 98.06 97 THR A N 1
ATOM 750 C CA . THR A 1 97 ? -2.535 6.937 4.101 1.00 98.06 97 THR A CA 1
ATOM 751 C C . THR A 1 97 ? -3.948 6.920 4.682 1.00 98.06 97 THR A C 1
ATOM 753 O O . THR A 1 97 ? -4.146 7.236 5.855 1.00 98.06 97 THR A O 1
ATOM 756 N N . ILE A 1 98 ? -4.943 6.525 3.881 1.00 97.81 98 ILE A N 1
ATOM 757 C CA . ILE A 1 98 ? -6.336 6.431 4.334 1.00 97.81 98 ILE A CA 1
ATOM 758 C C . ILE A 1 98 ? -6.463 5.379 5.439 1.00 97.81 98 ILE A C 1
ATOM 760 O O . ILE A 1 98 ? -7.049 5.657 6.483 1.00 97.81 98 ILE A O 1
ATOM 764 N N . PHE A 1 99 ? -5.902 4.187 5.236 1.00 97.81 99 PHE A N 1
ATOM 765 C CA . PHE A 1 99 ? -6.029 3.086 6.192 1.00 97.81 99 PHE A CA 1
ATOM 766 C C . PHE A 1 99 ? -5.315 3.384 7.509 1.00 97.81 99 PHE A C 1
ATOM 768 O O . PHE A 1 99 ? -5.879 3.113 8.567 1.00 97.81 99 PHE A O 1
ATOM 775 N N . ALA A 1 100 ? -4.127 3.990 7.456 1.00 96.81 100 ALA A N 1
ATOM 776 C CA . ALA A 1 100 ? -3.407 4.438 8.642 1.00 96.81 100 ALA A CA 1
ATOM 777 C C . ALA A 1 100 ? -4.224 5.477 9.422 1.00 96.81 100 ALA A C 1
ATOM 779 O O . ALA A 1 100 ? -4.446 5.313 10.616 1.00 96.81 100 ALA A O 1
ATOM 780 N N . ARG A 1 101 ? -4.789 6.478 8.736 1.00 97.19 101 ARG A N 1
ATOM 781 C CA . ARG A 1 101 ? -5.618 7.502 9.385 1.00 97.19 101 ARG A CA 1
ATOM 782 C C . ARG A 1 101 ? -6.865 6.922 10.056 1.00 97.19 101 ARG A C 1
ATOM 784 O O . ARG A 1 101 ? -7.227 7.350 11.152 1.00 97.19 101 ARG A O 1
ATOM 791 N N . VAL A 1 102 ? -7.541 5.978 9.402 1.00 96.19 102 VAL A N 1
ATOM 792 C CA . VAL A 1 102 ? -8.706 5.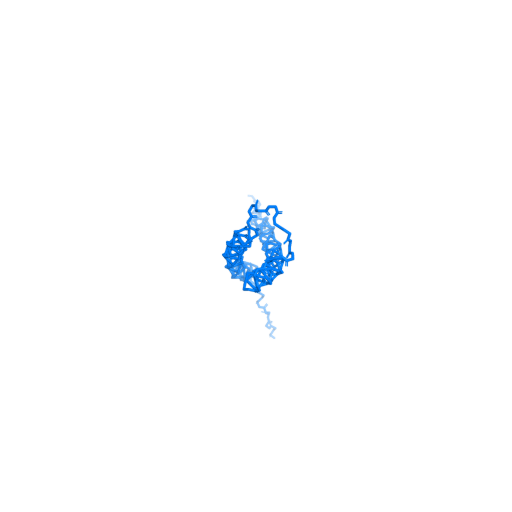296 9.988 1.00 96.19 102 VAL A CA 1
ATOM 793 C C . VAL A 1 102 ? -8.282 4.511 11.228 1.00 96.19 102 VAL A C 1
ATOM 795 O O . VAL A 1 102 ? -8.928 4.630 12.265 1.00 96.19 102 VAL A O 1
ATOM 798 N N . LEU A 1 103 ? -7.178 3.766 11.142 1.00 95.31 103 LEU A N 1
ATOM 799 C CA . LEU A 1 103 ? -6.637 2.998 12.260 1.00 95.31 103 LEU A CA 1
ATOM 800 C C . LEU A 1 103 ? -6.312 3.898 13.461 1.00 95.31 103 LEU A C 1
ATOM 802 O O . LEU A 1 103 ? -6.750 3.609 14.574 1.00 95.31 103 LEU A O 1
ATOM 806 N N . ASP A 1 104 ? -5.614 5.008 13.228 1.00 93.94 104 ASP A N 1
ATOM 807 C CA . ASP A 1 104 ? -5.261 5.974 14.271 1.00 93.94 104 ASP A CA 1
ATOM 808 C C . ASP A 1 104 ? -6.514 6.524 14.957 1.00 93.94 104 ASP A C 1
ATOM 810 O O . ASP A 1 104 ? -6.604 6.512 16.184 1.00 93.94 104 ASP A O 1
ATOM 814 N N . THR A 1 105 ? -7.525 6.909 14.171 1.00 93.00 105 THR A N 1
ATOM 815 C CA . THR A 1 105 ? -8.794 7.438 14.695 1.00 93.00 105 THR A CA 1
ATOM 816 C C . THR A 1 105 ? -9.503 6.409 15.583 1.00 93.00 105 THR A C 1
ATOM 818 O O . THR A 1 105 ? -9.858 6.712 16.717 1.00 93.00 105 THR A O 1
ATOM 821 N N . MET A 1 106 ? -9.632 5.160 15.120 1.00 90.06 106 MET A N 1
ATOM 822 C CA . MET A 1 106 ? -10.304 4.098 15.882 1.00 90.06 106 MET A CA 1
ATOM 823 C C . MET A 1 106 ? -9.575 3.758 17.189 1.00 90.06 106 MET A C 1
ATOM 825 O O . MET A 1 106 ? -10.210 3.470 18.203 1.00 90.06 106 MET A O 1
ATOM 829 N N . THR A 1 107 ? -8.240 3.788 17.183 1.00 85.81 107 THR A N 1
ATOM 830 C CA . THR A 1 107 ? -7.450 3.524 18.396 1.00 85.81 107 THR A CA 1
ATOM 831 C C . THR A 1 107 ? -7.478 4.685 19.391 1.00 85.81 107 THR A C 1
ATOM 833 O O . THR A 1 107 ? -7.493 4.442 20.598 1.00 85.81 107 THR A O 1
ATOM 836 N N . ALA A 1 108 ? -7.540 5.931 18.912 1.00 85.50 108 ALA A N 1
ATOM 837 C CA . ALA A 1 108 ? -7.693 7.109 19.761 1.00 85.50 108 ALA A CA 1
ATOM 838 C C . ALA A 1 108 ? -9.062 7.132 20.464 1.00 85.50 108 ALA A C 1
ATOM 840 O O . ALA A 1 108 ? -9.126 7.378 21.670 1.00 85.50 108 ALA A O 1
ATOM 841 N N . ASP A 1 109 ? -10.136 6.795 19.744 1.00 78.69 109 ASP A N 1
ATOM 842 C CA . ASP A 1 109 ? -11.494 6.733 20.300 1.00 78.69 109 ASP A CA 1
ATOM 843 C C . ASP A 1 109 ? -11.614 5.663 21.398 1.00 78.69 109 ASP A C 1
ATOM 845 O O . ASP A 1 109 ? -12.198 5.912 22.456 1.00 78.69 109 ASP A O 1
ATOM 849 N N . LEU A 1 110 ? -10.987 4.495 21.205 1.00 73.81 110 LEU A N 1
ATOM 850 C CA . LEU A 1 110 ? -10.897 3.462 22.245 1.00 73.81 110 LEU A CA 1
ATOM 851 C C . LEU A 1 110 ? -10.159 3.952 23.497 1.00 73.81 110 LEU A C 1
ATOM 853 O O . LEU A 1 110 ? -10.574 3.654 24.618 1.00 73.81 110 LEU A O 1
ATOM 857 N N . ALA A 1 111 ? -9.063 4.695 23.319 1.00 75.12 111 ALA A N 1
ATOM 858 C CA . ALA A 1 111 ? -8.279 5.214 24.434 1.00 75.12 111 ALA A CA 1
ATOM 859 C C . ALA A 1 111 ? -9.061 6.247 25.261 1.00 75.12 111 ALA A C 1
ATOM 861 O O . ALA A 1 111 ? -8.903 6.284 26.482 1.00 75.12 111 ALA A O 1
ATOM 862 N N . LEU A 1 112 ? -9.910 7.058 24.622 1.00 73.69 112 LEU A N 1
ATOM 863 C CA . LEU A 1 112 ? -10.810 7.998 25.298 1.00 73.69 112 LEU A CA 1
ATOM 864 C C . LEU A 1 112 ? -11.937 7.259 26.039 1.00 73.69 112 LEU A C 1
ATOM 866 O O . LEU A 1 112 ? -12.136 7.486 27.232 1.00 73.69 112 LEU A O 1
ATOM 870 N N . ALA A 1 113 ? -12.600 6.295 25.389 1.00 69.19 113 ALA A N 1
ATOM 871 C CA . ALA A 1 113 ? -13.681 5.515 26.002 1.00 69.19 113 ALA A CA 1
ATOM 872 C C . ALA A 1 113 ? -13.225 4.705 27.236 1.00 69.19 113 ALA A C 1
ATOM 874 O O . ALA A 1 113 ? -13.976 4.541 28.203 1.00 69.19 113 ALA A O 1
ATOM 875 N N . ALA A 1 114 ? -11.979 4.220 27.240 1.00 67.19 114 ALA A N 1
ATOM 876 C CA . ALA A 1 114 ? -11.397 3.513 28.380 1.00 67.19 114 ALA A CA 1
ATOM 877 C C . ALA A 1 114 ? -11.180 4.413 29.616 1.00 67.19 114 ALA A C 1
ATOM 879 O O . ALA A 1 114 ? -11.257 3.922 30.745 1.00 67.19 114 ALA A O 1
ATOM 880 N N . GLN A 1 115 ? -10.933 5.713 29.419 1.00 64.62 115 GLN A N 1
ATOM 881 C CA . GLN A 1 115 ? -10.723 6.682 30.504 1.00 64.62 115 GLN A CA 1
ATOM 882 C C . GLN A 1 115 ? -12.045 7.055 31.189 1.00 64.62 115 GLN A C 1
ATOM 884 O O . GLN A 1 115 ? -12.117 7.095 32.420 1.00 64.62 115 GLN A O 1
ATOM 889 N N . ASP A 1 116 ? -13.121 7.220 30.416 1.00 62.72 116 ASP A N 1
ATOM 890 C CA . ASP A 1 116 ? -14.445 7.560 30.950 1.00 62.72 116 ASP A CA 1
ATOM 891 C C . ASP A 1 116 ? -15.030 6.431 31.816 1.00 62.72 116 ASP A C 1
ATOM 893 O O . ASP A 1 116 ? -15.629 6.686 32.866 1.00 62.72 116 ASP A O 1
ATOM 897 N N . GLY A 1 117 ? -14.788 5.168 31.446 1.00 58.38 117 GLY A N 1
ATOM 898 C CA . GLY A 1 117 ? -15.255 3.994 32.193 1.00 58.38 117 GLY A CA 1
ATOM 899 C C . GLY A 1 117 ? -14.612 3.800 33.576 1.00 58.38 117 GLY A C 1
ATOM 900 O O . GLY A 1 117 ? -15.218 3.165 34.439 1.00 58.38 117 GLY A O 1
ATOM 901 N N . GLN A 1 118 ? -13.419 4.355 33.8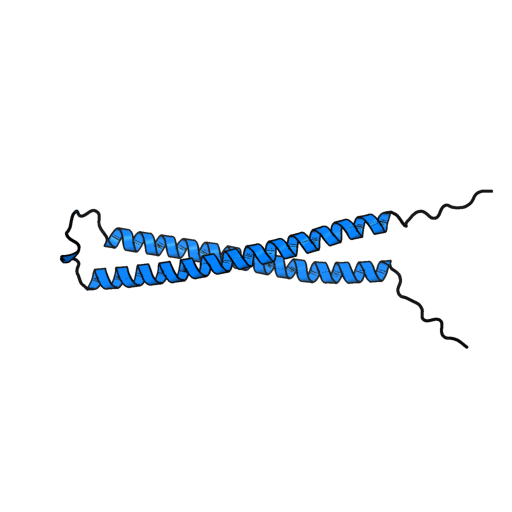25 1.00 54.41 118 GLN A N 1
ATOM 902 C CA . GLN A 1 118 ? -12.739 4.273 35.130 1.00 54.41 118 GLN A CA 1
ATOM 903 C C . GLN A 1 118 ? -13.253 5.315 36.137 1.00 54.41 118 GLN A C 1
ATOM 905 O O . GLN A 1 118 ? -13.151 5.107 37.346 1.00 54.41 118 GLN A O 1
ATOM 910 N N . SER A 1 119 ? -13.864 6.403 35.659 1.00 54.12 119 SER A N 1
ATOM 911 C CA . SER A 1 119 ? -14.364 7.500 36.501 1.00 54.12 119 SER A CA 1
ATOM 912 C C . SER A 1 119 ? -15.690 7.200 37.222 1.00 54.12 119 SER A C 1
ATOM 914 O O . SER A 1 119 ? -16.005 7.842 38.220 1.00 54.12 119 SER A O 1
ATOM 916 N N . GLN A 1 120 ? -16.457 6.198 36.773 1.00 53.88 120 GLN A N 1
ATOM 917 C CA . GLN A 1 120 ? -17.777 5.860 37.338 1.00 53.88 120 GLN A CA 1
ATOM 918 C C . GLN A 1 120 ? -17.739 4.764 38.428 1.00 53.88 120 GLN A C 1
ATOM 920 O O . GLN A 1 120 ? -18.782 4.264 38.848 1.00 53.88 120 GLN A O 1
ATOM 925 N N . GLY A 1 121 ? -16.545 4.367 38.888 1.00 49.00 121 GLY A N 1
ATOM 926 C CA . GLY A 1 121 ? -16.326 3.195 39.747 1.00 49.00 121 GLY A CA 1
ATOM 927 C C . GLY A 1 121 ? -16.328 3.407 41.268 1.00 49.00 121 GLY A C 1
ATOM 928 O O . GLY A 1 121 ? -16.155 2.425 41.987 1.00 49.00 121 GLY A O 1
ATOM 929 N N . THR A 1 122 ? -16.516 4.619 41.798 1.00 48.81 122 THR A N 1
ATOM 930 C CA . THR A 1 122 ? -16.585 4.846 43.255 1.00 48.81 122 THR A CA 1
ATOM 931 C C . THR A 1 122 ? -18.021 5.093 43.721 1.00 48.81 122 THR A C 1
ATOM 933 O O . THR A 1 122 ? -18.500 6.226 43.685 1.00 48.81 122 THR A O 1
ATOM 936 N N . PRO A 1 123 ? -18.737 4.074 44.237 1.00 50.72 123 PRO A N 1
ATOM 937 C CA . PRO A 1 123 ? -19.858 4.349 45.113 1.00 50.72 123 PRO A CA 1
ATOM 938 C C . PRO A 1 123 ? -19.281 4.906 46.414 1.00 50.72 123 PRO A C 1
ATOM 940 O O . PRO A 1 123 ? -18.639 4.198 47.190 1.00 50.72 123 PRO A O 1
ATOM 943 N N . THR A 1 124 ? -19.496 6.198 46.641 1.00 57.06 124 THR A N 1
ATOM 944 C CA . THR A 1 124 ? -19.322 6.839 47.942 1.00 57.06 124 THR A CA 1
ATOM 945 C C . THR A 1 124 ? -20.223 6.114 48.942 1.00 57.06 124 THR A C 1
ATOM 947 O O . THR A 1 124 ? -21.414 6.400 49.054 1.00 57.06 124 THR A O 1
ATOM 950 N N . SER A 1 125 ? -19.659 5.120 49.631 1.00 49.22 125 SER A N 1
ATOM 951 C CA . SER A 1 125 ? -20.287 4.466 50.773 1.00 49.22 125 SER A CA 1
ATOM 952 C C . SER A 1 125 ? -20.484 5.514 51.860 1.00 49.22 125 SER A C 1
ATOM 954 O O . SER A 1 125 ? -19.532 6.075 52.398 1.00 49.22 125 SER A O 1
ATOM 956 N N . THR A 1 126 ? -21.755 5.782 52.115 1.00 57.56 126 THR A N 1
ATOM 957 C CA . THR A 1 126 ? -22.326 6.714 53.079 1.00 57.56 126 THR A CA 1
ATOM 958 C C . THR A 1 126 ? -21.790 6.490 54.490 1.00 57.56 126 THR A C 1
ATOM 960 O O . THR A 1 126 ? -21.565 5.356 54.909 1.00 57.56 126 THR A O 1
ATOM 963 N N . GLY A 1 127 ? -21.620 7.587 55.228 1.00 53.94 127 GLY A N 1
ATOM 964 C CA . GLY A 1 127 ? -21.302 7.538 56.645 1.00 53.94 127 GLY A CA 1
ATOM 965 C C . GLY A 1 127 ? -22.412 6.938 57.506 1.00 53.94 127 GLY A C 1
ATOM 966 O O . GLY A 1 127 ? -23.589 6.947 57.142 1.00 53.94 127 GLY A O 1
ATOM 967 N N . ARG A 1 128 ? -22.013 6.495 58.693 1.00 46.81 128 ARG A N 1
ATOM 968 C CA . ARG A 1 128 ? -22.654 6.837 59.961 1.00 46.81 128 ARG A CA 1
ATOM 969 C C . ARG A 1 128 ? -21.679 6.592 61.100 1.00 46.81 128 ARG A C 1
ATOM 971 O O . ARG A 1 128 ? -20.917 5.609 60.993 1.00 46.81 128 ARG A O 1
#

pLDDT: mean 81.62, std 16.18, range [42.97, 98.19]

Radius of gyration: 29.03 Å; Cα contacts (8 Å, |Δi|>4): 38; chains: 1; bounding box: 76×17×95 Å

Mean predicted aligned error: 10.79 Å

Nearest PDB structures (foldseek):
  7p3r-assembly1_C  TM=7.886E-01  e=1.226E+00  Vibrio cholerae O1 biovar El Tor str. N16961
  8qhx-assembly1_D  TM=4.054E-01  e=1.654E+00  Synechocystis sp. PCC 6803
  6zvr-assembly1_C  TM=4.244E-01  e=2.835E+00  Nostoc punctiforme
  8qi0-assembly1_D  TM=5.354E-01  e=6.552E+00  Synechocystis sp. PCC 6803
  7a0g-assembly1_DDD  TM=4.692E-01  e=5.476E+00  Serratia marcescens

Foldseek 3Di:
DDPPPDDDDPVVVLVVLVVVLVVLLVVLVVLLVVLVVLLVVLVVLLVVLVVLLDVLVDPDPDDPVPRDPVSVVSNVVSVVSNVVSVVVNVVSVVVSVVSVVVSVVSVVVNVVVVVVVVVVPDDPDDDD